Protein AF-A0A8S1DP39-F1 (afdb_monomer)

Solvent-accessible surface area (backbone atoms only — not comparable to full-atom values): 7731 Å² total; per-residue (Å²): 132,84,84,86,87,85,80,89,77,79,81,71,90,65,93,52,66,64,49,75,43,87,99,46,99,56,67,49,73,51,75,87,65,82,78,67,54,66,72,58,52,50,54,52,52,51,51,50,52,53,51,51,53,53,51,52,54,50,51,53,54,51,50,52,52,51,52,52,53,48,54,54,50,52,52,54,50,52,55,50,50,53,56,50,50,57,50,48,52,56,56,75,65,47,71,80,74,72,82,73,68,77,79,78,75,80,74,62,91,46,73,66,55,48,55,54,56,70,72,76,115

Organism: NCBI:txid197152

Foldseek 3Di:
DDDDDDDPDPPPPDPFPWDDDPPDPDTDTDDPPVCPPVVNVVVVVVVVVVVVVVVVVVVVVVVVVVVVVVVVVVVVVVVVVVVVVVVVVVVVPPPPPPPPPPPPPDDDPDPVSVVVVVVVD

pLDDT: mean 75.91, std 18.0, range [42.22, 98.44]

Mean predicted aligned error: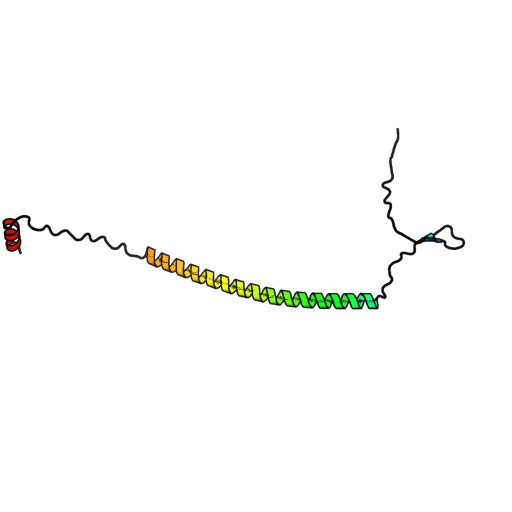 19.83 Å

Structure (mmCIF, N/CA/C/O backbone):
data_AF-A0A8S1DP39-F1
#
_entry.id   AF-A0A8S1DP39-F1
#
loop_
_atom_site.group_PDB
_atom_site.id
_atom_site.type_symbol
_atom_site.label_atom_id
_atom_site.label_alt_id
_atom_site.label_comp_id
_atom_site.label_asym_id
_atom_site.label_entity_id
_atom_site.label_seq_id
_atom_site.pdbx_PDB_ins_code
_atom_site.Cartn_x
_atom_site.Cartn_y
_atom_site.Cartn_z
_atom_site.occupancy
_atom_site.B_iso_or_equiv
_atom_site.auth_seq_id
_atom_site.auth_comp_id
_atom_site.auth_asym_id
_atom_site.auth_atom_id
_atom_site.pdbx_PDB_model_num
ATOM 1 N N . MET A 1 1 ? 69.212 26.042 8.642 1.00 42.22 1 MET A N 1
ATOM 2 C CA . MET A 1 1 ? 68.761 24.654 8.828 1.00 42.22 1 MET A CA 1
ATOM 3 C C . MET A 1 1 ? 67.267 24.713 8.562 1.00 42.22 1 MET A C 1
ATOM 5 O O . MET A 1 1 ? 66.541 25.170 9.431 1.00 42.22 1 MET A O 1
ATOM 9 N N . GLU A 1 2 ? 66.816 24.676 7.303 1.00 49.12 2 GLU A N 1
ATOM 10 C CA . GLU A 1 2 ? 66.803 23.487 6.412 1.00 49.12 2 GLU A CA 1
ATOM 11 C C . GLU A 1 2 ? 66.214 22.294 7.191 1.00 49.12 2 GLU A C 1
ATOM 13 O O . GLU A 1 2 ? 66.694 22.001 8.278 1.00 49.12 2 GLU A O 1
ATOM 18 N N . GLU A 1 3 ? 65.124 21.645 6.788 1.00 47.44 3 GLU A N 1
ATOM 19 C CA . GLU A 1 3 ? 64.786 21.181 5.441 1.00 47.44 3 GLU A CA 1
ATOM 20 C C . GLU A 1 3 ? 63.264 21.162 5.205 1.00 47.44 3 GLU A C 1
ATOM 22 O O . GLU A 1 3 ? 62.452 21.081 6.126 1.00 47.44 3 GLU A O 1
ATOM 27 N N . SER A 1 4 ? 62.904 21.276 3.928 1.00 48.91 4 SER A N 1
ATOM 28 C CA . SER A 1 4 ? 61.567 21.024 3.395 1.00 48.91 4 SER A CA 1
ATOM 29 C C . SER A 1 4 ? 61.532 19.573 2.932 1.00 48.91 4 SER A C 1
ATOM 31 O O . SER A 1 4 ? 62.429 19.202 2.184 1.00 48.91 4 SER A O 1
ATOM 33 N N . ASP A 1 5 ? 60.495 18.809 3.268 1.00 52.81 5 ASP A N 1
ATOM 34 C CA . ASP A 1 5 ? 60.219 17.537 2.591 1.00 52.81 5 ASP A CA 1
ATOM 35 C C . ASP A 1 5 ? 58.968 17.681 1.709 1.00 52.81 5 ASP A C 1
ATOM 37 O O . ASP A 1 5 ? 57.863 17.903 2.223 1.00 52.81 5 ASP A O 1
ATOM 41 N N . PRO A 1 6 ? 59.119 17.602 0.374 1.00 62.25 6 PRO A N 1
ATOM 42 C CA . PRO A 1 6 ? 58.029 17.415 -0.568 1.00 62.25 6 PRO A CA 1
ATOM 43 C C . PRO A 1 6 ? 57.818 15.916 -0.865 1.00 62.25 6 PRO A C 1
ATOM 45 O O . PRO A 1 6 ? 58.599 15.068 -0.461 1.00 62.25 6 PRO A O 1
ATOM 48 N N . GLU A 1 7 ? 56.781 15.620 -1.650 1.00 43.69 7 GLU A N 1
ATOM 49 C CA . GLU A 1 7 ? 56.504 14.318 -2.292 1.00 43.69 7 GLU A CA 1
ATOM 50 C C . GLU A 1 7 ? 55.565 13.353 -1.551 1.00 43.69 7 GLU A C 1
ATOM 52 O O . GLU A 1 7 ? 55.887 12.236 -1.161 1.00 43.69 7 GLU A O 1
ATOM 57 N N . SER A 1 8 ? 54.292 13.750 -1.518 1.00 44.81 8 SER A N 1
ATOM 58 C CA . SER A 1 8 ? 53.185 12.801 -1.668 1.00 44.81 8 SER A CA 1
ATOM 59 C C . SER A 1 8 ? 53.119 12.366 -3.141 1.00 44.81 8 SER A C 1
ATOM 61 O O . SER A 1 8 ? 52.448 12.993 -3.965 1.00 44.81 8 SER A O 1
ATOM 63 N N . SER A 1 9 ? 53.877 11.322 -3.484 1.00 44.22 9 SER A N 1
ATOM 64 C CA . SE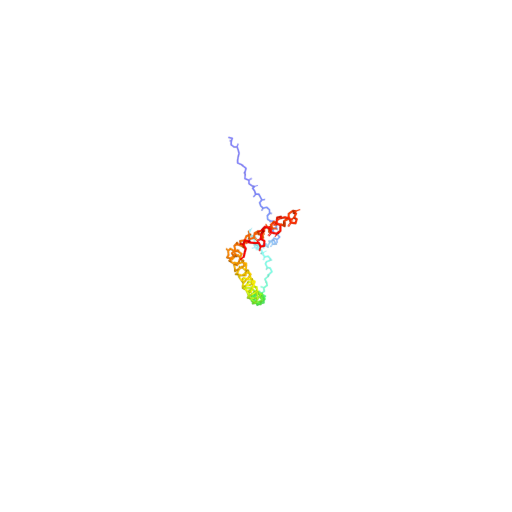R A 1 9 ? 53.780 10.626 -4.770 1.00 44.22 9 SER A CA 1
ATOM 65 C C . SER A 1 9 ? 52.465 9.851 -4.835 1.00 44.22 9 SER A C 1
ATOM 67 O O . SER A 1 9 ? 52.340 8.733 -4.343 1.00 44.22 9 SER A O 1
ATOM 69 N N . LEU A 1 10 ? 51.456 10.467 -5.453 1.00 48.56 10 LEU A N 1
ATOM 70 C CA . LEU A 1 10 ? 50.296 9.767 -6.000 1.00 48.56 10 LEU A CA 1
ATOM 71 C C . LEU A 1 10 ? 50.761 8.954 -7.215 1.00 48.56 10 LEU A C 1
ATOM 73 O O . LEU A 1 10 ? 50.648 9.408 -8.355 1.00 48.56 10 LEU A O 1
ATOM 77 N N . GLU A 1 11 ? 51.271 7.746 -6.979 1.00 43.97 11 GLU A N 1
ATOM 78 C CA . GLU A 1 11 ? 51.415 6.728 -8.022 1.00 43.97 11 GLU A CA 1
ATOM 79 C C . GLU A 1 11 ? 50.015 6.311 -8.486 1.00 43.97 11 GLU A C 1
ATOM 81 O O . GLU A 1 11 ? 49.363 5.407 -7.968 1.00 43.97 11 GLU A O 1
ATOM 86 N N . SER A 1 12 ? 49.503 7.063 -9.456 1.00 47.09 12 SER A N 1
ATOM 87 C CA . SER A 1 12 ? 48.361 6.651 -10.252 1.00 47.09 12 SER A CA 1
ATOM 88 C C . SER A 1 12 ? 48.868 5.615 -11.246 1.00 47.09 12 SER A C 1
ATOM 90 O O . SER A 1 12 ? 49.380 5.991 -12.304 1.00 47.09 12 SER A O 1
ATOM 92 N N . ASP A 1 13 ? 48.701 4.333 -10.908 1.00 45.34 13 ASP A N 1
ATOM 93 C CA . ASP A 1 13 ? 48.811 3.176 -11.810 1.00 45.34 13 ASP A CA 1
ATOM 94 C C . ASP A 1 13 ? 47.775 3.284 -12.940 1.00 45.34 13 ASP A C 1
ATOM 96 O O . ASP A 1 13 ? 46.777 2.568 -13.042 1.00 45.34 13 ASP A O 1
ATOM 100 N N . SER A 1 14 ? 47.994 4.260 -13.808 1.00 51.56 14 SER A N 1
ATOM 101 C CA . SER A 1 14 ? 47.303 4.406 -15.067 1.00 51.56 14 SER A CA 1
ATOM 102 C C . SER A 1 14 ? 48.175 3.722 -16.109 1.00 51.56 14 SER A C 1
ATOM 104 O O . SER A 1 14 ? 49.207 4.248 -16.517 1.00 51.56 14 SER A O 1
ATOM 106 N N . ASN A 1 15 ? 47.754 2.525 -16.525 1.00 51.22 15 ASN A N 1
ATOM 107 C CA . ASN A 1 15 ? 48.222 1.854 -17.741 1.00 51.22 15 ASN A CA 1
ATOM 108 C C . ASN A 1 15 ? 47.903 2.747 -18.959 1.00 51.22 15 ASN A C 1
ATOM 110 O O . ASN A 1 15 ? 46.942 2.520 -19.693 1.00 51.22 15 ASN A O 1
ATOM 114 N N . GLN A 1 16 ? 48.664 3.827 -19.126 1.00 53.78 16 GLN A N 1
ATOM 115 C CA . GLN A 1 16 ? 48.665 4.690 -20.296 1.00 53.78 16 GLN A CA 1
ATOM 116 C C . GLN A 1 16 ? 49.781 4.203 -21.216 1.00 53.78 16 GLN A C 1
ATOM 118 O O . GLN A 1 16 ? 50.957 4.463 -20.963 1.00 53.78 16 GLN A O 1
ATOM 123 N N . GLU A 1 17 ? 49.423 3.515 -22.300 1.00 58.50 17 GLU A N 1
ATOM 124 C CA . GLU A 1 17 ? 50.337 3.335 -23.428 1.00 58.50 17 GLU A CA 1
ATOM 125 C C . GLU A 1 17 ? 50.666 4.723 -23.996 1.00 58.50 17 GLU A C 1
ATOM 127 O O . GLU A 1 17 ? 49.846 5.382 -24.640 1.00 58.50 17 GLU A O 1
ATOM 132 N N . ARG A 1 18 ? 51.869 5.215 -23.690 1.00 60.50 18 ARG A N 1
ATOM 133 C CA . ARG A 1 18 ? 52.377 6.491 -24.198 1.00 60.50 18 ARG A CA 1
ATOM 134 C C . ARG A 1 18 ? 52.985 6.256 -25.574 1.00 60.50 18 ARG A C 1
ATOM 136 O O . ARG A 1 18 ? 54.035 5.629 -25.685 1.00 60.50 18 ARG A O 1
ATOM 143 N N . GLN A 1 19 ? 52.358 6.783 -26.621 1.00 61.03 19 GLN A N 1
ATOM 144 C CA . GLN A 1 19 ? 52.952 6.784 -27.958 1.00 61.03 19 GLN A CA 1
ATOM 145 C C . GLN A 1 19 ? 53.879 7.997 -28.119 1.00 61.03 19 GLN A C 1
ATOM 147 O O . GLN A 1 19 ? 53.510 9.133 -27.803 1.00 61.03 19 GLN A O 1
ATOM 152 N N . LYS A 1 20 ? 55.105 7.745 -28.596 1.00 69.81 20 LYS A N 1
ATOM 153 C CA . LYS A 1 20 ? 56.098 8.783 -28.893 1.00 69.81 20 LYS A CA 1
ATOM 154 C C . LYS A 1 20 ? 55.744 9.462 -30.216 1.00 69.81 20 LYS A C 1
ATOM 156 O O . LYS A 1 20 ? 55.544 8.781 -31.220 1.00 69.81 20 LYS A O 1
ATOM 161 N N . VAL A 1 21 ? 55.695 10.791 -30.221 1.00 69.12 21 VAL A N 1
ATOM 162 C CA . VAL A 1 21 ? 55.505 11.563 -31.454 1.00 69.12 21 VAL A CA 1
ATOM 163 C C . VAL A 1 21 ? 56.849 11.634 -32.201 1.00 69.12 21 VAL A C 1
ATOM 165 O O . VAL A 1 21 ? 57.862 11.948 -31.570 1.00 69.12 21 VAL A O 1
ATOM 168 N N . PRO A 1 22 ? 56.907 11.334 -33.512 1.00 67.69 22 PRO A N 1
ATOM 169 C CA . PRO A 1 22 ? 58.138 11.462 -34.291 1.00 67.69 22 PRO A CA 1
ATOM 170 C C . PRO A 1 22 ? 58.676 12.899 -34.248 1.00 67.69 22 PRO A C 1
ATOM 172 O O . PRO A 1 22 ? 57.902 13.849 -34.330 1.00 67.69 22 PRO A O 1
ATOM 175 N N . ASP A 1 23 ? 59.992 13.040 -34.077 1.00 74.81 23 ASP A N 1
ATOM 176 C CA . ASP A 1 23 ? 60.733 14.313 -34.019 1.00 74.81 23 ASP A CA 1
ATOM 177 C C . ASP A 1 23 ? 60.294 15.313 -32.934 1.00 74.81 23 ASP A C 1
ATOM 179 O O . ASP A 1 23 ? 60.672 16.483 -32.957 1.00 74.81 23 ASP A O 1
ATOM 183 N N . SER A 1 24 ? 59.549 14.848 -31.929 1.00 74.44 24 SER A N 1
ATOM 184 C CA . SER A 1 24 ? 59.127 15.652 -30.784 1.00 74.44 24 SER A CA 1
ATOM 185 C C . SER A 1 24 ? 59.554 14.993 -29.468 1.00 74.44 24 SER A C 1
ATOM 187 O O . SER A 1 24 ? 59.428 13.775 -29.312 1.00 74.44 24 SER A O 1
ATOM 189 N N . PRO A 1 25 ? 60.046 15.766 -28.480 1.00 74.00 25 PRO A N 1
ATOM 190 C CA . PRO A 1 25 ? 60.366 15.237 -27.156 1.00 74.00 25 PRO A CA 1
ATOM 191 C C . PRO A 1 25 ? 59.109 14.925 -26.323 1.00 74.00 25 PRO A C 1
ATOM 193 O O . PRO A 1 25 ? 59.220 14.396 -25.218 1.00 74.00 25 PRO A O 1
ATOM 196 N N . TYR A 1 26 ? 57.914 15.247 -26.830 1.00 68.81 26 TYR A N 1
ATOM 197 C CA . TYR A 1 26 ? 56.653 15.082 -26.117 1.00 68.81 26 TYR A CA 1
ATOM 198 C C . TYR A 1 26 ? 55.975 13.739 -26.430 1.00 68.81 26 TYR A C 1
ATOM 200 O O . TYR A 1 26 ? 55.911 13.290 -27.575 1.00 68.81 26 TYR A O 1
ATOM 208 N N . TYR A 1 27 ? 55.418 13.115 -25.389 1.00 71.56 27 TYR A N 1
ATOM 209 C CA . TYR A 1 27 ? 54.602 11.903 -25.485 1.00 71.56 27 TYR A CA 1
ATOM 210 C C . TYR A 1 27 ? 53.123 12.268 -25.436 1.00 71.56 27 TYR A C 1
ATOM 212 O O . TYR A 1 27 ? 52.717 13.080 -24.603 1.00 71.56 27 TYR A O 1
ATOM 220 N N . PHE A 1 28 ? 52.309 11.629 -26.275 1.00 57.25 28 PHE A N 1
ATOM 221 C CA . PHE A 1 28 ? 50.858 11.757 -26.185 1.00 57.25 28 PHE A CA 1
ATOM 222 C C . PHE A 1 28 ? 50.293 10.566 -25.402 1.00 57.25 28 PHE A C 1
ATOM 224 O O . PHE A 1 28 ? 50.572 9.409 -25.722 1.00 57.25 28 PHE A O 1
ATOM 231 N N . GLY A 1 29 ? 49.522 10.845 -24.349 1.00 54.62 29 GLY A N 1
ATOM 232 C CA . GLY A 1 29 ? 48.797 9.816 -23.608 1.00 54.62 29 GLY A CA 1
ATOM 233 C C . GLY A 1 29 ? 47.499 9.485 -24.333 1.00 54.62 29 GLY A C 1
ATOM 234 O O . GLY A 1 29 ? 46.594 10.317 -24.371 1.00 54.62 29 GLY A O 1
ATOM 235 N N . GLN A 1 30 ? 47.388 8.287 -24.909 1.00 52.62 30 GLN A N 1
ATOM 236 C CA . GLN A 1 30 ? 46.089 7.784 -25.348 1.00 52.62 30 GLN A CA 1
ATOM 237 C C . GLN A 1 30 ? 45.357 7.256 -24.116 1.00 52.62 30 GLN A C 1
ATOM 239 O O . GLN A 1 30 ? 45.782 6.292 -23.481 1.00 52.62 30 GLN A O 1
ATOM 244 N N . THR A 1 31 ? 44.259 7.906 -23.729 1.00 58.44 31 THR A N 1
ATOM 245 C CA . THR A 1 31 ? 43.334 7.278 -22.790 1.00 58.44 31 THR A CA 1
ATOM 246 C C . THR A 1 31 ? 42.561 6.225 -23.570 1.00 58.44 31 THR A C 1
ATOM 248 O O . THR A 1 31 ? 41.806 6.541 -24.489 1.00 58.44 31 THR A O 1
ATOM 251 N N . ASN A 1 32 ? 42.737 4.958 -23.197 1.00 48.47 32 ASN A N 1
ATOM 252 C CA . ASN A 1 32 ? 41.926 3.840 -23.676 1.00 48.47 32 ASN A CA 1
ATOM 253 C C . ASN A 1 32 ? 40.499 3.944 -23.101 1.00 48.47 32 ASN A C 1
ATOM 255 O O . ASN A 1 32 ? 40.018 3.072 -22.382 1.00 48.47 32 ASN A O 1
ATOM 259 N N . SER A 1 33 ? 39.803 5.053 -23.365 1.00 51.03 33 SER A N 1
ATOM 260 C CA . SER A 1 33 ? 38.374 5.163 -23.111 1.00 51.03 33 SER A CA 1
ATOM 261 C C . SER A 1 33 ? 37.708 4.297 -24.173 1.00 51.03 33 SER A C 1
ATOM 263 O O . SER A 1 33 ? 37.714 4.651 -25.352 1.00 51.03 33 SER A O 1
ATOM 265 N N . THR A 1 34 ? 37.179 3.140 -23.769 1.00 58.97 34 THR A N 1
ATOM 266 C CA . THR A 1 34 ? 36.362 2.277 -24.627 1.00 58.97 34 THR A CA 1
ATOM 267 C C . THR A 1 34 ? 35.278 3.144 -25.264 1.00 58.97 34 THR A C 1
ATOM 269 O O . THR A 1 34 ? 34.311 3.548 -24.605 1.00 58.97 34 THR A O 1
ATOM 272 N N . LEU A 1 35 ? 35.486 3.509 -26.529 1.00 58.66 35 LEU A N 1
ATOM 273 C CA . LEU A 1 35 ? 34.664 4.453 -27.270 1.00 58.66 35 LEU A CA 1
ATOM 274 C C . LEU A 1 35 ? 33.379 3.727 -27.669 1.00 58.66 35 LEU A C 1
ATOM 276 O O . LEU A 1 35 ? 33.194 3.315 -28.809 1.00 58.66 35 LEU A O 1
ATOM 280 N N . ILE A 1 36 ? 32.502 3.482 -26.694 1.00 60.88 36 ILE A N 1
ATOM 281 C CA . ILE A 1 36 ? 31.156 2.996 -26.972 1.00 60.88 36 ILE A CA 1
ATOM 282 C C . ILE A 1 36 ? 30.516 4.075 -27.849 1.00 60.88 36 ILE A C 1
ATOM 284 O O . ILE A 1 36 ? 30.399 5.208 -27.373 1.00 60.88 36 ILE A O 1
ATOM 288 N N . PRO A 1 37 ? 30.100 3.761 -29.092 1.00 70.50 37 PRO A N 1
ATOM 289 C CA . PRO A 1 37 ? 29.496 4.751 -29.969 1.00 70.50 37 PRO A CA 1
ATOM 290 C C . PRO A 1 37 ? 28.336 5.423 -29.242 1.00 70.50 37 PRO A C 1
ATOM 292 O O . PRO A 1 37 ? 27.522 4.728 -28.625 1.00 70.50 37 PRO A O 1
ATOM 295 N N . ASP A 1 38 ? 28.226 6.748 -29.322 1.00 77.81 38 ASP A N 1
ATOM 296 C CA . ASP A 1 38 ? 27.229 7.507 -28.552 1.00 77.81 38 ASP A CA 1
ATOM 297 C C . ASP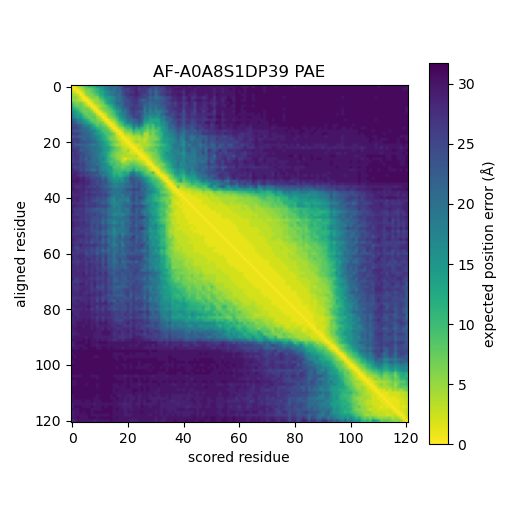 A 1 38 ? 25.803 6.972 -28.752 1.00 77.81 38 ASP A C 1
ATOM 299 O O . ASP A 1 38 ? 24.996 6.932 -27.826 1.00 77.81 38 ASP A O 1
ATOM 303 N N . ARG A 1 39 ? 25.514 6.404 -29.929 1.00 76.25 39 ARG A N 1
ATOM 304 C CA . ARG A 1 39 ? 24.244 5.730 -30.231 1.00 76.25 39 ARG A CA 1
ATOM 305 C C . ARG A 1 39 ? 23.950 4.514 -29.340 1.00 76.25 39 ARG A C 1
ATOM 307 O O . ARG A 1 39 ? 22.790 4.259 -29.026 1.00 76.25 39 ARG A O 1
ATOM 314 N N . VAL A 1 40 ? 24.960 3.736 -28.957 1.00 83.19 40 VAL A N 1
ATOM 315 C CA . VAL A 1 40 ? 24.811 2.583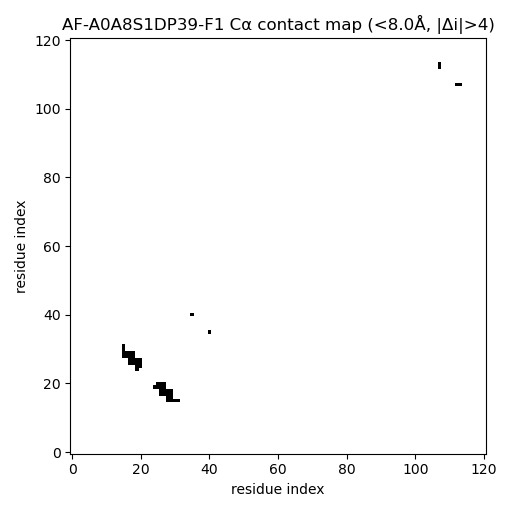 -28.051 1.00 83.19 40 VAL A CA 1
ATOM 316 C C . VAL A 1 40 ? 24.625 3.066 -26.612 1.00 83.19 40 VAL A C 1
ATOM 318 O O . VAL A 1 40 ? 23.737 2.561 -25.924 1.00 83.19 40 VAL A O 1
ATOM 321 N N . ARG A 1 41 ? 25.369 4.099 -26.188 1.00 84.38 41 ARG A N 1
ATOM 322 C CA . ARG A 1 41 ? 25.192 4.739 -24.871 1.00 84.38 41 ARG A CA 1
ATOM 323 C C . ARG A 1 41 ? 23.770 5.276 -24.702 1.00 84.38 41 ARG A C 1
ATOM 325 O O . ARG A 1 41 ? 23.101 4.933 -23.732 1.00 84.38 41 ARG A O 1
ATOM 332 N N . LEU A 1 42 ? 23.269 6.018 -25.690 1.00 87.00 42 LEU A N 1
ATOM 333 C CA . LEU A 1 42 ? 21.913 6.576 -25.680 1.00 87.00 42 LEU A CA 1
ATOM 334 C C . LEU A 1 42 ? 20.826 5.494 -25.626 1.00 87.00 42 LEU A C 1
ATOM 336 O O . LEU A 1 42 ? 19.857 5.632 -24.882 1.00 87.00 42 LEU A O 1
ATOM 340 N N . LYS A 1 43 ? 20.988 4.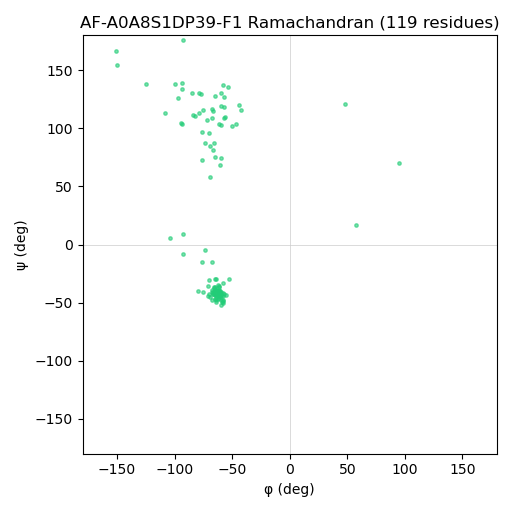383 -26.359 1.00 90.69 43 LYS A N 1
ATOM 341 C CA . LYS A 1 43 ? 20.048 3.250 -26.293 1.00 90.69 43 LYS A CA 1
ATOM 342 C C . LYS A 1 43 ? 20.016 2.605 -24.909 1.00 90.69 43 LYS A C 1
ATOM 344 O O . LYS A 1 43 ? 18.943 2.226 -24.448 1.00 90.69 43 LYS A O 1
ATOM 349 N N . ASN A 1 44 ? 21.169 2.464 -24.261 1.00 91.06 44 ASN A N 1
ATOM 350 C CA . ASN A 1 44 ? 21.247 1.884 -22.922 1.00 91.06 44 ASN A CA 1
ATOM 351 C C . ASN A 1 44 ? 20.620 2.816 -21.878 1.00 91.06 44 ASN A C 1
ATOM 353 O O . ASN A 1 44 ? 19.774 2.364 -21.111 1.00 91.06 44 ASN A O 1
ATOM 357 N N . LEU A 1 45 ? 20.927 4.116 -21.937 1.00 93.25 45 LEU A N 1
ATOM 358 C CA . LEU A 1 45 ? 20.310 5.129 -21.074 1.00 93.25 45 LEU A CA 1
ATOM 359 C C . LEU A 1 45 ? 18.788 5.183 -21.253 1.00 93.25 45 LEU A C 1
ATOM 361 O O . LEU A 1 45 ? 18.051 5.219 -20.274 1.00 93.25 45 LEU A O 1
ATOM 365 N N . SER A 1 46 ? 18.291 5.111 -22.492 1.00 94.88 46 SER A N 1
ATOM 366 C CA . SER A 1 46 ? 16.848 5.071 -22.761 1.00 94.88 46 SER A CA 1
ATOM 367 C C . SER A 1 46 ? 16.173 3.861 -22.109 1.00 94.88 46 SER A C 1
ATOM 369 O O . SER A 1 46 ? 15.112 4.004 -21.507 1.00 94.88 46 SER A O 1
ATOM 371 N N . LYS A 1 47 ? 16.788 2.672 -22.183 1.00 96.50 47 LYS A N 1
ATOM 372 C CA . LYS A 1 47 ? 16.257 1.464 -21.529 1.00 96.50 47 LYS A CA 1
ATOM 373 C C . LYS A 1 47 ? 16.244 1.595 -20.008 1.00 96.50 47 LYS A C 1
ATOM 375 O O . LYS A 1 47 ? 15.311 1.120 -19.362 1.00 96.50 47 LYS A O 1
ATOM 380 N N . GLU A 1 48 ? 17.274 2.214 -19.443 1.00 97.12 48 GLU A N 1
ATOM 381 C CA . GLU A 1 48 ? 17.374 2.453 -18.006 1.00 97.12 48 GLU A CA 1
ATOM 382 C C . GLU A 1 48 ? 16.303 3.441 -17.530 1.00 97.12 48 GLU A C 1
ATOM 384 O O . GLU A 1 48 ? 15.608 3.172 -16.550 1.00 97.12 48 GLU A O 1
ATOM 389 N N . ILE A 1 49 ? 16.075 4.520 -18.285 1.00 97.38 49 ILE A N 1
ATOM 390 C CA . ILE A 1 49 ? 14.981 5.467 -18.044 1.00 97.38 49 ILE A CA 1
ATOM 391 C C . ILE A 1 49 ? 13.628 4.748 -18.072 1.00 97.38 49 ILE A C 1
ATOM 393 O O . ILE A 1 49 ? 12.839 4.894 -17.137 1.00 97.38 49 ILE A O 1
ATOM 397 N N . ASP A 1 50 ? 13.369 3.907 -19.073 1.00 98.06 50 ASP A N 1
ATOM 398 C CA . ASP A 1 50 ? 12.120 3.140 -19.154 1.00 98.06 50 ASP A CA 1
ATOM 399 C C . ASP A 1 50 ? 11.941 2.183 -17.969 1.00 98.06 50 ASP A C 1
ATOM 401 O O . ASP A 1 50 ? 10.833 2.022 -17.441 1.00 98.06 50 ASP A O 1
ATOM 405 N N . ALA A 1 51 ? 13.023 1.538 -17.527 1.00 97.88 51 ALA A N 1
ATOM 406 C CA . ALA A 1 51 ? 13.007 0.680 -16.351 1.00 97.88 51 ALA A CA 1
ATOM 407 C C . ALA A 1 51 ? 12.684 1.486 -15.083 1.00 97.88 51 ALA A C 1
ATOM 409 O O . ALA A 1 51 ? 11.798 1.090 -14.321 1.00 97.88 51 ALA A O 1
ATOM 410 N N . MET A 1 52 ? 13.318 2.648 -14.897 1.00 98.19 52 MET A N 1
ATOM 411 C CA . MET A 1 52 ? 13.037 3.558 -13.783 1.00 98.19 52 MET A CA 1
ATOM 412 C C . MET A 1 52 ? 11.591 4.066 -13.799 1.00 98.19 52 MET A C 1
ATOM 414 O O . MET A 1 52 ? 10.924 4.101 -12.765 1.00 98.19 52 MET A O 1
ATOM 418 N N . LEU A 1 53 ? 11.043 4.404 -14.966 1.00 98.31 53 LEU A N 1
ATOM 419 C CA . LEU A 1 53 ? 9.646 4.828 -15.083 1.00 98.31 53 LEU A CA 1
ATOM 420 C C . LEU A 1 53 ? 8.677 3.703 -14.692 1.00 98.31 53 LEU A C 1
ATOM 422 O O . LEU A 1 53 ? 7.689 3.942 -13.987 1.00 98.31 53 LEU A O 1
ATOM 426 N N . LYS A 1 54 ? 8.973 2.456 -15.079 1.00 98.31 54 LYS A N 1
ATOM 427 C CA . LYS A 1 54 ? 8.183 1.281 -14.675 1.00 98.31 54 LYS A CA 1
ATOM 428 C C . LYS A 1 54 ? 8.242 1.043 -13.165 1.00 98.31 54 LYS A C 1
ATOM 430 O O . LYS A 1 54 ? 7.198 0.782 -12.555 1.00 98.31 54 LYS A O 1
ATOM 435 N N . THR A 1 55 ? 9.417 1.155 -12.541 1.00 98.00 55 THR A N 1
ATOM 436 C CA . THR A 1 55 ? 9.553 0.986 -11.083 1.00 98.00 55 THR A CA 1
ATOM 437 C C . THR A 1 55 ? 8.840 2.105 -10.325 1.00 98.00 55 THR A C 1
ATOM 439 O O . THR A 1 55 ? 8.085 1.815 -9.395 1.00 98.00 55 THR A O 1
ATOM 442 N N . LEU A 1 56 ? 8.955 3.360 -10.770 1.00 98.25 56 LEU A N 1
ATOM 443 C CA . LEU A 1 56 ? 8.219 4.499 -10.209 1.00 98.25 56 LEU A CA 1
ATOM 444 C C . LEU A 1 56 ? 6.702 4.294 -10.276 1.00 98.25 56 LEU A C 1
ATOM 446 O O . LEU A 1 56 ? 5.994 4.510 -9.287 1.00 98.25 56 LEU A O 1
ATOM 450 N N . ALA A 1 57 ? 6.184 3.816 -11.411 1.00 98.12 57 ALA A N 1
ATOM 451 C CA . ALA A 1 57 ? 4.763 3.518 -11.561 1.00 98.12 57 ALA A CA 1
ATOM 452 C C . ALA A 1 57 ? 4.293 2.416 -10.593 1.00 98.12 57 ALA A C 1
ATOM 454 O O . ALA A 1 57 ? 3.213 2.531 -10.000 1.00 98.12 57 ALA A O 1
ATOM 455 N N . LYS A 1 58 ? 5.105 1.369 -10.392 1.00 98.44 58 LYS A N 1
ATOM 456 C CA . LYS A 1 58 ? 4.832 0.300 -9.420 1.00 98.44 58 LYS A CA 1
ATOM 457 C C . LYS A 1 58 ? 4.817 0.840 -7.987 1.00 98.44 58 LYS A C 1
ATOM 459 O O . LYS A 1 58 ? 3.823 0.650 -7.284 1.00 98.44 58 LYS A O 1
ATOM 464 N N . MET A 1 59 ? 5.839 1.600 -7.591 1.00 98.19 59 MET A N 1
ATOM 465 C CA . MET A 1 59 ? 5.921 2.214 -6.260 1.00 98.19 59 MET A CA 1
ATOM 466 C C . MET A 1 59 ? 4.741 3.153 -5.985 1.00 98.19 59 MET A C 1
ATOM 468 O O . MET A 1 59 ? 4.146 3.113 -4.909 1.00 98.19 59 MET A O 1
ATOM 472 N N . LYS A 1 60 ? 4.317 3.950 -6.974 1.00 98.38 60 LYS A N 1
ATOM 473 C CA . LYS A 1 60 ? 3.142 4.828 -6.851 1.00 98.38 60 LYS A CA 1
ATOM 474 C C . LYS A 1 60 ? 1.857 4.039 -6.570 1.00 98.38 60 LYS A C 1
ATOM 476 O O . LYS A 1 60 ? 1.051 4.451 -5.730 1.00 98.38 60 LYS A O 1
ATOM 481 N N . LYS A 1 61 ? 1.660 2.895 -7.240 1.00 98.00 61 LYS A N 1
ATOM 482 C CA . LYS A 1 61 ? 0.519 1.995 -6.987 1.00 98.00 61 LYS A CA 1
ATOM 483 C C . LYS A 1 61 ? 0.583 1.402 -5.578 1.00 98.00 61 LYS A C 1
ATOM 485 O O . LYS A 1 61 ? -0.414 1.452 -4.856 1.00 98.00 61 LYS A O 1
ATOM 490 N N . GLU A 1 62 ? 1.744 0.907 -5.160 1.00 98.00 62 GLU A N 1
ATOM 491 C CA . GLU A 1 62 ? 1.942 0.335 -3.822 1.00 98.00 62 GLU A CA 1
ATOM 492 C C . GLU A 1 62 ? 1.713 1.364 -2.708 1.00 98.00 62 GLU A C 1
ATOM 494 O O . GLU A 1 62 ? 0.989 1.088 -1.747 1.00 98.00 62 GLU A O 1
ATOM 499 N N . LEU A 1 63 ? 2.225 2.588 -2.864 1.00 98.00 63 LEU A N 1
ATOM 500 C CA . LEU A 1 63 ? 1.986 3.689 -1.927 1.00 98.00 63 LEU A CA 1
ATOM 501 C C . LEU A 1 63 ? 0.499 4.027 -1.810 1.00 98.00 63 LEU A C 1
ATOM 503 O O . LEU A 1 63 ? -0.003 4.224 -0.699 1.00 98.00 63 LEU A O 1
ATOM 507 N N . LYS A 1 64 ? -0.237 4.041 -2.929 1.00 97.62 64 LYS A N 1
ATOM 508 C CA . LYS A 1 64 ? -1.693 4.245 -2.920 1.00 97.62 64 LYS A CA 1
ATOM 509 C C . LYS A 1 64 ? -2.400 3.152 -2.114 1.00 97.62 64 LYS A C 1
ATOM 511 O O . LYS A 1 64 ? -3.255 3.457 -1.280 1.00 97.62 64 LYS A O 1
ATOM 516 N N . VAL A 1 65 ? -2.015 1.889 -2.307 1.00 97.88 65 VAL A N 1
ATOM 517 C CA . VAL A 1 65 ? -2.557 0.755 -1.539 1.00 97.88 65 VAL A CA 1
ATOM 518 C C . VAL A 1 65 ? -2.232 0.897 -0.050 1.00 97.88 65 VAL A C 1
ATOM 520 O O . VAL A 1 65 ? -3.131 0.768 0.784 1.00 97.88 65 VAL A O 1
ATOM 523 N N . LYS A 1 66 ? -0.982 1.221 0.301 1.00 97.69 66 LYS A N 1
ATOM 524 C CA . LYS A 1 66 ? -0.543 1.406 1.693 1.00 97.69 66 LYS A CA 1
ATOM 525 C C . LYS A 1 66 ? -1.300 2.546 2.377 1.00 97.69 66 LYS A C 1
ATOM 527 O O . LYS A 1 66 ? -1.787 2.369 3.493 1.00 97.69 66 LYS A O 1
ATOM 532 N N . ARG A 1 67 ? -1.500 3.674 1.685 1.00 97.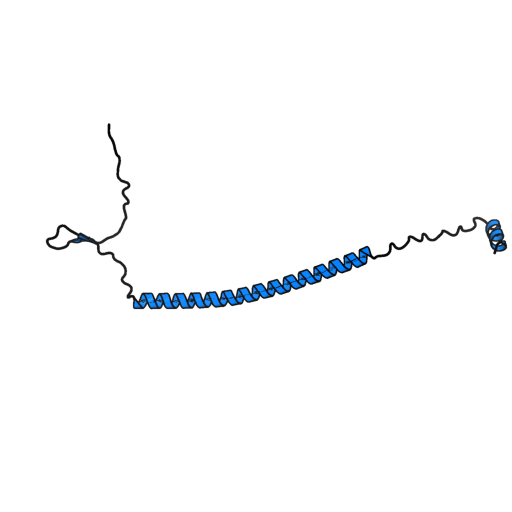38 67 ARG A N 1
ATOM 533 C CA . ARG A 1 67 ? -2.300 4.809 2.176 1.00 97.38 67 ARG A CA 1
ATOM 534 C C . ARG A 1 67 ? -3.754 4.412 2.437 1.00 97.38 67 ARG A C 1
ATOM 536 O O . ARG A 1 67 ? -4.305 4.766 3.476 1.00 97.38 67 ARG A O 1
ATOM 543 N N . ASN A 1 68 ? -4.363 3.636 1.543 1.00 97.31 68 ASN A N 1
ATOM 544 C CA . ASN A 1 68 ? -5.733 3.151 1.725 1.00 97.31 68 ASN A CA 1
ATOM 545 C C . ASN A 1 68 ? -5.856 2.173 2.903 1.00 97.31 68 ASN A C 1
ATOM 547 O O . ASN A 1 68 ? -6.804 2.267 3.682 1.00 97.31 68 ASN A O 1
ATOM 551 N N . ARG A 1 69 ? -4.889 1.262 3.074 1.00 97.00 69 ARG A N 1
ATOM 552 C CA . ARG A 1 69 ? -4.837 0.356 4.235 1.00 97.00 69 ARG A CA 1
ATOM 553 C C . ARG A 1 69 ? -4.708 1.136 5.545 1.00 97.00 69 ARG A C 1
ATOM 555 O O . ARG A 1 69 ? -5.451 0.849 6.480 1.00 97.00 69 ARG A O 1
ATOM 562 N N . ARG A 1 70 ? -3.840 2.154 5.581 1.00 97.06 70 ARG A N 1
ATOM 563 C CA . ARG A 1 70 ? -3.674 3.047 6.736 1.00 97.06 70 ARG A CA 1
ATOM 564 C C . ARG A 1 70 ? -4.977 3.768 7.092 1.00 97.06 70 ARG A C 1
ATOM 566 O O . ARG A 1 70 ? -5.413 3.660 8.229 1.00 97.06 70 ARG A O 1
ATOM 573 N N . ARG A 1 71 ? -5.656 4.382 6.115 1.00 97.25 71 ARG A N 1
ATOM 574 C CA . ARG A 1 71 ? -6.960 5.044 6.333 1.00 97.25 71 ARG A CA 1
ATOM 575 C C . ARG A 1 71 ? -8.005 4.106 6.944 1.00 97.25 71 ARG A C 1
ATOM 577 O O . ARG A 1 71 ? -8.707 4.480 7.876 1.00 97.25 71 ARG A O 1
ATOM 584 N N . ARG A 1 72 ? -8.094 2.864 6.455 1.00 96.38 72 ARG A N 1
ATOM 585 C CA . ARG A 1 72 ? -9.013 1.855 7.016 1.00 96.38 72 ARG A CA 1
ATOM 586 C C . ARG A 1 72 ? -8.639 1.468 8.448 1.00 96.38 72 ARG A C 1
ATOM 588 O O . ARG A 1 72 ? -9.525 1.258 9.271 1.00 96.38 72 ARG A O 1
ATOM 595 N N . ALA A 1 73 ? -7.347 1.345 8.747 1.00 95.81 73 ALA A N 1
ATOM 596 C CA . ALA A 1 73 ? -6.878 1.063 10.100 1.00 95.81 73 ALA A CA 1
ATOM 597 C C . ALA A 1 73 ? -7.199 2.223 11.058 1.00 95.81 73 ALA A C 1
ATOM 599 O O . ALA A 1 73 ? -7.720 1.977 12.141 1.00 95.81 73 ALA A O 1
ATOM 600 N N . GLU A 1 74 ? -6.987 3.470 10.632 1.00 95.69 74 GLU A N 1
ATOM 601 C CA . GLU A 1 74 ? -7.333 4.678 11.393 1.00 95.69 74 GLU A CA 1
ATOM 602 C C . GLU A 1 74 ? -8.837 4.737 11.698 1.00 95.69 74 GLU A C 1
ATOM 604 O O . GLU A 1 74 ? -9.215 4.905 12.853 1.00 95.69 74 GLU A O 1
ATOM 609 N N . GLN A 1 75 ? -9.705 4.463 10.717 1.00 95.69 75 GLN A N 1
ATOM 610 C CA . GLN A 1 75 ? -11.157 4.364 10.942 1.00 95.69 75 GLN A CA 1
ATOM 611 C C . GLN A 1 75 ? -11.529 3.261 11.949 1.00 95.69 75 GLN A C 1
ATOM 613 O O . GLN A 1 75 ? -12.400 3.445 12.801 1.00 95.69 75 GLN A O 1
ATOM 618 N N . LYS A 1 76 ? -10.865 2.100 11.891 1.00 96.94 76 LYS A N 1
ATOM 619 C CA . LYS A 1 76 ? -11.074 1.019 12.871 1.00 96.94 76 LYS A CA 1
ATOM 620 C C . LYS A 1 76 ? -10.627 1.418 14.277 1.00 96.94 76 LYS A C 1
ATOM 622 O O . LYS A 1 76 ? -11.260 1.016 15.248 1.00 96.94 76 LYS A O 1
ATOM 627 N N . ILE A 1 77 ? -9.540 2.173 14.400 1.00 96.38 77 ILE A N 1
ATOM 628 C CA . ILE A 1 77 ? -9.066 2.685 15.690 1.00 96.38 77 ILE A CA 1
ATOM 629 C C . ILE A 1 77 ? -10.064 3.704 16.237 1.00 96.38 77 ILE A C 1
ATOM 631 O O . ILE A 1 77 ? -10.481 3.585 17.384 1.00 96.38 77 ILE A O 1
ATOM 635 N N . GLU A 1 78 ? -10.499 4.646 15.407 1.00 95.56 78 GLU A N 1
ATOM 636 C CA . GLU A 1 78 ? -11.452 5.690 15.779 1.00 95.56 78 GLU A CA 1
ATOM 637 C C . GLU A 1 78 ? -12.791 5.107 16.253 1.00 95.56 78 GLU A C 1
ATOM 639 O O . GLU A 1 78 ? -13.286 5.424 17.332 1.00 95.56 78 GLU A O 1
ATOM 644 N N . THR A 1 79 ? -13.346 4.153 15.506 1.00 93.75 79 THR A N 1
ATOM 645 C CA . THR A 1 79 ? -14.582 3.459 15.908 1.00 93.75 79 THR A CA 1
ATOM 646 C C . THR A 1 79 ? -14.429 2.688 17.220 1.00 93.75 79 THR A C 1
ATOM 648 O O . THR A 1 79 ? -15.361 2.653 18.024 1.00 93.75 79 THR A O 1
ATOM 651 N N . LYS A 1 80 ? -13.264 2.078 17.477 1.00 94.50 80 LYS A N 1
ATOM 652 C CA . LYS A 1 80 ? -12.977 1.432 18.766 1.00 94.50 80 LYS A CA 1
ATOM 653 C C . LYS A 1 80 ? -12.858 2.447 19.902 1.00 94.50 80 LYS A C 1
ATOM 655 O O . LYS A 1 80 ? -13.386 2.171 20.975 1.00 94.50 80 LYS A O 1
ATOM 660 N N . LYS A 1 81 ? -12.218 3.599 19.674 1.00 93.94 81 LYS A N 1
ATOM 661 C CA . LYS A 1 81 ? -12.124 4.684 20.664 1.00 93.94 81 LYS A CA 1
ATOM 662 C C . LYS A 1 81 ? -13.509 5.157 21.093 1.00 93.94 81 LYS A C 1
ATOM 664 O O . LYS A 1 81 ? -13.802 5.101 22.281 1.00 93.94 81 LYS A O 1
ATOM 669 N N . ARG A 1 82 ? -14.393 5.454 20.136 1.00 91.25 82 ARG A N 1
ATOM 670 C CA . ARG A 1 82 ? -15.789 5.834 20.421 1.00 91.25 82 ARG A CA 1
ATOM 671 C C . ARG A 1 82 ? -16.537 4.768 21.219 1.00 91.25 82 ARG A C 1
ATOM 673 O O . ARG A 1 82 ? -17.231 5.070 22.175 1.00 91.25 82 ARG A O 1
ATOM 680 N N . LYS A 1 83 ? -16.357 3.484 20.887 1.00 91.38 83 LYS A N 1
ATOM 681 C CA . LYS A 1 83 ? -16.962 2.388 21.669 1.00 91.38 83 LYS A CA 1
ATOM 682 C C . LYS A 1 83 ? -16.458 2.329 23.113 1.00 91.38 83 LYS A C 1
ATOM 684 O O . LYS A 1 83 ? -17.214 1.922 23.990 1.00 91.38 83 LYS A O 1
ATOM 689 N N . ILE A 1 84 ? -15.190 2.661 23.355 1.00 91.12 84 ILE A N 1
ATOM 690 C CA . ILE A 1 84 ? -14.622 2.724 24.708 1.00 91.12 84 ILE A CA 1
ATOM 691 C C . ILE A 1 84 ? -15.188 3.931 25.456 1.00 91.12 84 ILE A C 1
ATOM 693 O O . ILE A 1 84 ? -15.591 3.780 26.602 1.00 91.12 84 ILE A O 1
ATOM 697 N N . GLU A 1 85 ? -15.253 5.089 24.808 1.00 88.31 85 GLU A N 1
ATOM 698 C CA . GLU A 1 85 ? -15.802 6.326 25.369 1.00 88.31 85 GLU A CA 1
ATOM 699 C C . GLU A 1 85 ? -17.272 6.164 25.772 1.00 88.31 85 GLU A C 1
ATOM 701 O O . GLU A 1 85 ? -17.587 6.296 26.949 1.00 88.31 85 GLU A O 1
ATOM 706 N N . ASN A 1 86 ? -18.129 5.673 24.871 1.00 82.44 86 ASN A N 1
ATOM 707 C CA . ASN A 1 86 ? -19.534 5.390 25.187 1.00 82.44 86 ASN A CA 1
ATOM 708 C C . ASN A 1 86 ? -19.689 4.388 26.346 1.00 82.44 86 ASN A C 1
ATOM 710 O O . ASN A 1 86 ? -20.644 4.442 27.117 1.00 82.44 86 ASN A O 1
ATOM 714 N N . ARG A 1 87 ? -18.767 3.423 26.477 1.00 80.88 87 ARG A N 1
ATOM 715 C CA . ARG A 1 87 ? -18.772 2.487 27.612 1.00 80.88 87 ARG A CA 1
ATOM 716 C C . ARG A 1 87 ? -18.368 3.159 28.918 1.00 80.88 87 ARG A C 1
ATOM 718 O O . ARG A 1 87 ? -18.905 2.771 29.950 1.00 80.88 87 ARG A O 1
ATOM 725 N N . LYS A 1 88 ? -17.434 4.114 28.887 1.00 79.81 88 LYS A N 1
ATOM 726 C CA . LYS A 1 88 ? -17.082 4.915 30.065 1.00 79.81 88 LYS A CA 1
ATOM 727 C C . LYS A 1 88 ? -18.274 5.752 30.509 1.00 79.81 88 LYS A C 1
ATOM 729 O O . LYS A 1 88 ? -18.657 5.642 31.662 1.00 79.81 88 LYS A O 1
ATOM 734 N N . GLU A 1 89 ? -18.939 6.438 29.584 1.00 75.19 89 GLU A N 1
ATOM 735 C CA . GLU A 1 89 ? -20.154 7.210 29.883 1.00 75.19 89 GLU A CA 1
ATOM 736 C C . GLU A 1 89 ? -21.253 6.339 30.511 1.00 75.19 89 GLU A C 1
ATOM 738 O O . GLU A 1 89 ? -21.862 6.716 31.508 1.00 75.19 89 GLU A O 1
ATOM 743 N N . LEU A 1 90 ? -21.462 5.120 29.999 1.00 73.88 90 LEU A N 1
ATOM 744 C CA . LEU A 1 90 ? -22.406 4.160 30.587 1.00 73.88 90 LEU A CA 1
ATOM 745 C C . LEU A 1 90 ? -22.011 3.683 31.996 1.00 73.88 90 LEU A C 1
ATOM 747 O O . LEU A 1 90 ? -22.887 3.314 32.779 1.00 73.88 90 LEU A O 1
ATOM 751 N N . LEU A 1 91 ? -20.716 3.635 32.315 1.00 71.00 91 LEU A N 1
ATOM 752 C CA . LEU A 1 91 ? -20.230 3.279 33.650 1.00 71.00 91 LEU A CA 1
ATOM 753 C C . LEU A 1 91 ? -20.323 4.465 34.615 1.00 71.00 91 LEU A C 1
ATOM 755 O O . LEU A 1 91 ? -20.756 4.268 35.748 1.00 71.00 91 LEU A O 1
ATOM 759 N N . ASP A 1 92 ? -20.001 5.671 34.154 1.00 68.56 92 ASP A N 1
ATOM 760 C CA . ASP A 1 92 ? -20.065 6.907 34.940 1.00 68.56 92 ASP A CA 1
ATOM 761 C C . ASP A 1 92 ? -21.516 7.325 35.227 1.00 68.56 92 ASP A C 1
ATOM 763 O O . ASP A 1 92 ? -21.818 7.889 36.276 1.00 68.56 92 ASP A O 1
ATOM 767 N N . HIS A 1 93 ? -22.449 6.999 34.328 1.00 60.31 93 HIS A N 1
ATOM 768 C CA . HIS A 1 93 ? -23.889 7.190 34.526 1.00 60.31 93 HIS A CA 1
ATOM 769 C C . HIS A 1 93 ? -24.592 5.973 35.108 1.00 60.31 93 HIS A C 1
ATOM 771 O O . HIS A 1 93 ? -25.822 5.953 35.173 1.00 60.31 93 HIS A O 1
ATOM 777 N N . ARG A 1 94 ? -23.856 4.950 35.555 1.00 56.72 94 ARG A N 1
ATOM 778 C CA . ARG A 1 94 ? -24.476 3.866 36.307 1.00 56.72 94 ARG A CA 1
ATOM 779 C C . ARG A 1 94 ? -24.934 4.471 37.636 1.00 56.72 94 ARG A C 1
ATOM 781 O O . ARG A 1 94 ? -24.079 4.796 38.459 1.00 56.72 94 ARG A O 1
ATOM 788 N N . PRO A 1 95 ? -26.249 4.644 37.881 1.00 54.72 95 PRO A N 1
ATOM 789 C CA . PRO A 1 95 ? -26.692 5.131 39.173 1.00 54.72 95 PRO A CA 1
ATOM 790 C C . PRO A 1 95 ? -26.148 4.146 40.199 1.00 54.72 95 PRO A C 1
ATOM 792 O O . PRO A 1 95 ? -26.336 2.934 40.040 1.00 54.72 95 PRO A O 1
ATOM 795 N N . ASN A 1 96 ? -25.436 4.657 41.209 1.00 57.31 96 ASN A N 1
ATOM 796 C CA . ASN A 1 96 ? -25.096 3.895 42.401 1.00 57.31 96 ASN A CA 1
ATOM 797 C C . ASN A 1 96 ? -26.388 3.209 42.832 1.00 57.31 96 ASN A C 1
ATOM 799 O O . ASN A 1 96 ? -27.310 3.868 43.316 1.00 57.31 96 ASN A O 1
ATOM 803 N N . LYS A 1 97 ? -26.506 1.903 42.559 1.00 55.56 97 LYS A N 1
ATOM 804 C CA . LYS A 1 97 ? -27.634 1.111 43.026 1.00 55.56 97 LYS A CA 1
ATOM 805 C C . LYS A 1 97 ? -27.552 1.246 44.528 1.00 55.56 97 LYS A C 1
ATOM 807 O O . LYS A 1 97 ? -26.669 0.659 45.147 1.00 55.56 97 LYS A O 1
ATOM 812 N N . ILE A 1 98 ? -28.432 2.087 45.065 1.00 57.75 98 ILE A N 1
ATOM 813 C CA . ILE A 1 98 ? -28.651 2.278 46.485 1.00 57.75 98 ILE A CA 1
ATOM 814 C C . ILE A 1 98 ? -28.626 0.875 47.068 1.00 57.75 98 ILE A C 1
ATOM 816 O O . ILE A 1 98 ? -29.448 0.033 46.692 1.00 57.75 98 ILE A O 1
ATOM 820 N N . THR A 1 99 ? -27.646 0.609 47.925 1.00 59.12 99 THR A N 1
ATOM 821 C CA . THR A 1 99 ? -27.602 -0.573 48.772 1.00 59.12 99 THR A CA 1
ATOM 822 C C . THR A 1 99 ? -28.779 -0.449 49.728 1.00 59.12 99 THR A C 1
ATOM 824 O O . THR A 1 99 ? -28.647 -0.099 50.896 1.00 59.12 99 THR A O 1
ATOM 827 N N . ARG A 1 100 ? -29.989 -0.701 49.217 1.00 60.72 100 ARG A N 1
ATOM 828 C CA . ARG A 1 100 ? -31.152 -1.004 50.033 1.00 60.72 100 ARG A CA 1
ATOM 829 C C . ARG A 1 100 ? -30.839 -2.350 50.663 1.00 60.72 100 ARG A C 1
ATOM 831 O O . ARG A 1 100 ? -31.233 -3.393 50.155 1.00 60.72 100 ARG A O 1
ATOM 838 N N . GLN A 1 101 ? -30.055 -2.304 51.737 1.00 63.72 101 GLN A N 1
ATOM 839 C CA . GLN A 1 101 ? -29.986 -3.363 52.724 1.00 63.72 101 GLN A CA 1
ATOM 840 C C . GLN A 1 101 ? -31.442 -3.770 52.981 1.00 63.72 101 GLN A C 1
ATOM 842 O O . GLN A 1 101 ? -32.246 -2.893 53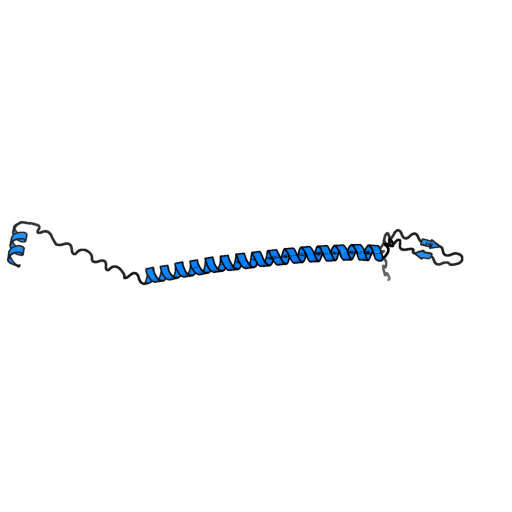.328 1.00 63.72 101 GLN A O 1
ATOM 847 N N . PRO A 1 102 ? -31.840 -5.032 52.750 1.00 63.12 102 PRO A N 1
ATOM 848 C CA . PRO A 1 102 ? -33.157 -5.461 53.174 1.00 63.12 102 PRO A CA 1
ATOM 849 C C . PRO A 1 102 ? -33.214 -5.203 54.680 1.00 63.12 102 PRO A C 1
ATOM 851 O O . PRO A 1 102 ? -32.387 -5.725 55.430 1.00 63.12 102 PRO A O 1
ATOM 854 N N . LYS A 1 103 ? -34.130 -4.334 55.129 1.00 67.75 103 LYS A N 1
ATOM 855 C CA . LYS A 1 103 ? -34.370 -4.149 56.563 1.00 67.75 103 LYS A CA 1
ATOM 856 C C . LYS A 1 103 ? -34.705 -5.536 57.106 1.00 67.75 103 LYS A C 1
ATOM 858 O O . LYS A 1 103 ? -35.745 -6.086 56.751 1.00 67.75 103 LYS A O 1
ATOM 863 N N . LYS A 1 104 ? -33.804 -6.128 57.897 1.00 68.94 104 LYS A N 1
ATOM 864 C CA . LYS A 1 104 ? -34.063 -7.400 58.577 1.00 68.94 104 LYS A CA 1
ATOM 865 C C . LYS A 1 104 ? -35.315 -7.195 59.421 1.00 68.94 104 LYS A C 1
ATOM 867 O O . LYS A 1 104 ? -35.273 -6.453 60.397 1.00 68.94 104 LYS A O 1
ATOM 872 N N . ILE A 1 105 ? -36.427 -7.808 59.026 1.00 72.38 105 ILE A N 1
ATOM 873 C CA . ILE A 1 105 ? -37.627 -7.865 59.857 1.00 72.38 105 ILE A CA 1
ATOM 874 C C . ILE A 1 105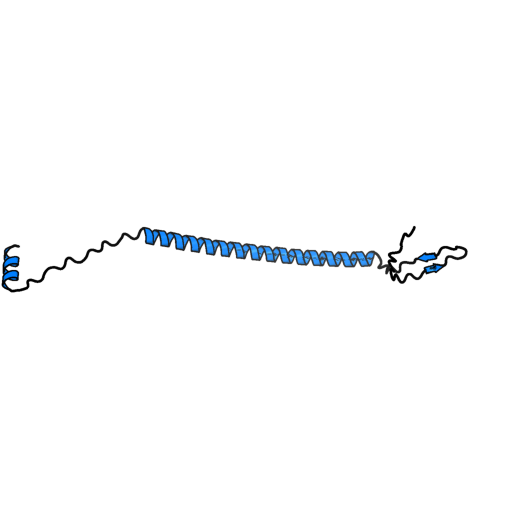 ? -37.254 -8.753 61.051 1.00 72.38 105 ILE A C 1
ATOM 876 O O . ILE A 1 105 ? -36.904 -9.917 60.836 1.00 72.38 105 ILE A O 1
ATOM 880 N N . PRO A 1 106 ? -37.252 -8.245 62.297 1.00 72.06 106 PRO A N 1
ATOM 881 C CA . PRO A 1 106 ? -36.937 -9.077 63.445 1.00 72.06 106 PRO A CA 1
ATOM 882 C C . PRO A 1 106 ? -38.046 -10.115 63.616 1.00 72.06 106 PRO A C 1
ATOM 884 O O . PRO A 1 106 ? -39.195 -9.761 63.894 1.00 72.06 106 PRO A O 1
ATOM 887 N N . VAL A 1 107 ? -37.703 -11.392 63.445 1.00 75.62 107 VAL A N 1
ATOM 888 C CA . VAL A 1 107 ? -38.594 -12.513 63.759 1.00 75.62 107 VAL A CA 1
ATOM 889 C C . VAL A 1 107 ? -38.827 -12.503 65.276 1.00 75.62 107 VAL A C 1
ATOM 891 O O . VAL A 1 107 ? -37.847 -12.410 66.021 1.00 75.62 107 VAL A O 1
ATOM 894 N N . PRO A 1 108 ? -40.085 -12.530 65.755 1.00 74.00 108 PRO A N 1
ATOM 895 C CA . PRO A 1 108 ? -40.372 -12.519 67.185 1.00 74.00 108 PRO A CA 1
ATOM 896 C C . PRO A 1 108 ? -39.719 -13.733 67.843 1.00 74.00 108 PRO A C 1
ATOM 898 O O . PRO A 1 108 ? -39.865 -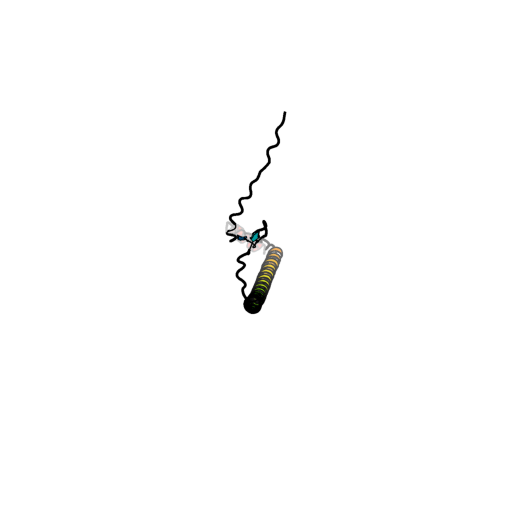14.859 67.362 1.00 74.00 108 PRO A O 1
ATOM 901 N N . LYS A 1 109 ? -38.985 -13.503 68.933 1.00 78.75 109 LYS A N 1
ATOM 902 C CA . LYS A 1 109 ? -38.188 -14.556 69.583 1.00 78.75 109 LYS A CA 1
ATOM 903 C C . LYS A 1 109 ? -39.055 -15.515 70.400 1.00 78.75 109 LYS A C 1
ATOM 905 O O . LYS A 1 109 ? -38.597 -16.587 70.778 1.00 78.75 109 LYS A O 1
ATOM 910 N N . ASN A 1 110 ? -40.302 -15.135 70.678 1.00 81.62 110 ASN A N 1
ATOM 911 C CA . ASN A 1 110 ? -41.259 -15.949 71.412 1.00 81.62 110 ASN A CA 1
ATOM 912 C C . ASN A 1 110 ? -42.715 -15.660 70.996 1.00 81.62 110 ASN A C 1
ATOM 914 O O . ASN A 1 110 ? -43.030 -14.677 70.317 1.00 81.62 110 ASN A O 1
ATOM 918 N N . ALA A 1 111 ? -43.620 -16.549 71.414 1.00 79.69 111 ALA A N 1
ATOM 919 C CA . ALA A 1 111 ? -45.040 -16.488 71.070 1.00 79.69 111 ALA A CA 1
ATOM 920 C C . ALA A 1 111 ? -45.749 -15.235 71.620 1.00 79.69 111 ALA A C 1
ATOM 922 O O . ALA A 1 111 ? -46.681 -14.731 70.990 1.00 79.69 111 ALA A O 1
ATOM 923 N N . ASN A 1 112 ? -45.287 -14.707 72.757 1.00 82.19 112 ASN A N 1
ATOM 924 C CA . ASN A 1 112 ? -45.861 -13.516 73.383 1.00 82.19 112 ASN A CA 1
ATOM 925 C C . ASN A 1 112 ? -45.571 -12.258 72.557 1.00 82.19 112 ASN A C 1
ATOM 927 O O . ASN A 1 112 ? -46.476 -11.466 72.300 1.00 82.19 112 ASN A O 1
ATOM 931 N N . GLU A 1 113 ? -44.347 -12.122 72.047 1.00 78.81 113 GLU A N 1
ATOM 932 C CA . GLU A 1 113 ? -43.944 -11.015 71.180 1.00 78.81 113 GLU A CA 1
ATOM 933 C C . GLU A 1 113 ? -44.697 -11.042 69.838 1.00 78.81 113 GLU A C 1
ATOM 935 O O . GLU A 1 113 ? -45.120 -10.003 69.328 1.00 78.81 113 GLU A O 1
ATOM 940 N N . ARG A 1 114 ? -44.956 -12.241 69.295 1.00 79.81 114 ARG A N 1
ATOM 941 C CA . ARG A 1 114 ? -45.771 -12.415 68.082 1.00 79.81 114 ARG A CA 1
ATOM 942 C C . ARG A 1 114 ? -47.226 -11.980 68.299 1.00 79.81 114 ARG A C 1
ATOM 944 O O . ARG A 1 114 ? -47.785 -11.302 67.441 1.00 79.81 114 ARG A O 1
ATOM 951 N N . ARG A 1 115 ? -47.829 -12.328 69.442 1.00 80.88 115 ARG A N 1
ATOM 952 C CA . ARG A 1 115 ? -49.202 -11.917 69.800 1.00 80.88 115 ARG A CA 1
ATOM 953 C C . ARG A 1 115 ? -49.321 -10.415 70.041 1.00 80.88 115 ARG A C 1
ATOM 955 O O . ARG A 1 115 ? -50.313 -9.828 69.626 1.00 80.88 115 ARG A O 1
ATOM 962 N N . TYR A 1 116 ? -48.325 -9.802 70.681 1.00 80.50 116 TYR A N 1
ATOM 963 C CA . TYR A 1 116 ? -48.310 -8.359 70.923 1.00 80.50 116 TYR A CA 1
ATOM 964 C C . TYR A 1 116 ? -48.317 -7.569 69.610 1.00 80.50 116 TYR A C 1
ATOM 966 O O . TYR A 1 116 ? -49.137 -6.674 69.443 1.00 80.50 116 TYR A O 1
ATOM 974 N N . ARG A 1 117 ? -47.480 -7.954 68.637 1.00 77.81 117 ARG A N 1
ATOM 975 C CA . ARG A 1 117 ? -47.413 -7.264 67.338 1.00 77.81 117 ARG A CA 1
ATOM 976 C C . ARG A 1 117 ? -48.694 -7.395 66.509 1.00 77.81 117 ARG A C 1
ATOM 978 O O . ARG A 1 117 ? -49.087 -6.425 65.881 1.00 77.81 117 ARG A O 1
ATOM 985 N N . MET A 1 118 ? -49.367 -8.546 66.556 1.00 76.44 118 MET A N 1
ATOM 986 C CA . MET A 1 118 ? -50.647 -8.764 65.856 1.00 76.44 118 MET A CA 1
ATOM 987 C C . MET A 1 118 ? -51.814 -7.939 66.422 1.00 76.44 118 MET A C 1
ATOM 989 O O . MET A 1 118 ? -52.851 -7.857 65.781 1.00 76.44 118 MET A O 1
ATOM 993 N N . ARG A 1 119 ? -51.683 -7.365 67.626 1.00 77.25 119 ARG A N 1
ATOM 994 C CA . ARG A 1 119 ? -52.704 -6.484 68.224 1.00 77.25 119 ARG A CA 1
ATOM 995 C C . ARG A 1 119 ? -52.482 -4.998 67.928 1.00 77.25 119 ARG A C 1
ATOM 997 O O . ARG A 1 119 ? -53.314 -4.192 68.317 1.00 77.25 119 ARG A O 1
ATOM 1004 N N . GLN A 1 120 ? -51.347 -4.638 67.328 1.00 66.81 120 GLN A N 1
ATOM 1005 C CA . GLN A 1 120 ? -50.934 -3.250 67.067 1.00 66.81 120 GLN A CA 1
ATOM 1006 C C . GLN A 1 120 ? -51.120 -2.843 65.591 1.00 66.81 120 GLN A C 1
ATOM 1008 O O . GLN A 1 120 ? -50.685 -1.765 65.197 1.00 66.81 120 GLN A O 1
ATOM 1013 N N . THR A 1 121 ? -51.726 -3.714 64.780 1.00 54.88 121 THR A N 1
ATOM 1014 C CA . THR A 1 121 ? -52.109 -3.488 63.376 1.00 54.88 121 THR A CA 1
ATOM 1015 C C . THR A 1 121 ? -53.614 -3.564 63.251 1.00 54.88 121 THR A C 1
ATOM 1017 O O . THR A 1 121 ? -54.182 -2.705 62.551 1.00 54.88 121 THR A O 1
#

Secondary structure (DSSP, 8-state):
-----------------EEEPTT-SPEEE--------HHHHHHHHHHHHHHHHHHHHHHHHHHHHHHHHHHHHHHHHHHHHHHHHHHHHHHHTS--------------SSHHHHHHHHT--

Radius of gyration: 49.08 Å; Cα contacts (8 Å, |Δi|>4): 24; chains: 1; bounding box: 122×41×108 Å

Sequence (121 aa):
MEESDPESSLESDSNQERQKVPDSPYYFGQTNSTLIPDRVRLKNLSKEIDAMLKTLAKMKKELKVKRNRRRRAEQKIETKKRKIENRKELLDHRPNKITRQPKKIPVPKNANERRYRMRQT